Protein AF-A0A9E3QEP1-F1 (afdb_monomer)

pLDDT: mean 74.3, std 19.88, range [36.12, 97.31]

Structure (mmCIF, N/CA/C/O backbone):
data_AF-A0A9E3QEP1-F1
#
_entry.id   AF-A0A9E3QEP1-F1
#
loop_
_atom_site.group_PDB
_atom_site.id
_atom_site.type_symbol
_atom_site.label_atom_id
_atom_site.label_alt_id
_atom_site.label_comp_id
_atom_site.label_asym_id
_atom_site.label_entity_id
_atom_site.label_seq_id
_atom_site.pdbx_PDB_ins_code
_atom_site.Cartn_x
_atom_site.Cartn_y
_atom_site.Cartn_z
_atom_site.occupancy
_atom_site.B_iso_or_equiv
_atom_site.auth_seq_id
_atom_site.auth_comp_id
_atom_site.auth_asym_id
_atom_site.auth_atom_id
_atom_site.pdbx_PDB_model_num
ATOM 1 N N . MET A 1 1 ? -18.588 34.196 76.982 1.00 38.09 1 MET A N 1
ATOM 2 C CA . MET A 1 1 ? -18.271 32.820 77.407 1.00 38.09 1 MET A CA 1
ATOM 3 C C . MET A 1 1 ? -18.028 31.987 76.164 1.00 38.09 1 MET A C 1
ATOM 5 O O . MET A 1 1 ? -18.982 31.807 75.429 1.00 38.09 1 MET A O 1
ATOM 9 N N . HIS A 1 2 ? -16.778 31.530 75.999 1.00 40.81 2 HIS A N 1
ATOM 10 C CA . HIS A 1 2 ? -16.363 30.257 75.378 1.00 40.81 2 HIS A CA 1
ATOM 11 C C . HIS A 1 2 ? -16.696 29.981 73.884 1.00 40.81 2 HIS A C 1
ATOM 13 O O . HIS A 1 2 ? -17.542 30.654 73.313 1.00 40.81 2 HIS A O 1
ATOM 19 N N . PRO A 1 3 ? -15.901 29.120 73.209 1.00 59.66 3 PRO A N 1
ATOM 20 C CA . PRO A 1 3 ? -15.085 29.447 72.028 1.00 59.66 3 PRO A CA 1
ATOM 21 C C . PRO A 1 3 ? -15.548 28.656 70.778 1.00 59.66 3 PRO A C 1
ATOM 23 O O . PRO A 1 3 ? -16.617 28.070 70.801 1.00 59.66 3 PRO A O 1
ATOM 26 N N . GLU A 1 4 ? -14.923 28.741 69.601 1.00 44.25 4 GLU A N 1
ATOM 27 C CA . GLU A 1 4 ? -13.891 27.811 69.080 1.00 44.25 4 GLU A CA 1
ATOM 28 C C . GLU A 1 4 ? -13.610 28.239 67.619 1.00 44.25 4 GLU A C 1
ATOM 30 O O . GLU A 1 4 ? -14.532 28.554 66.874 1.00 44.25 4 GLU A O 1
ATOM 35 N N . ALA A 1 5 ? -12.372 28.546 67.226 1.00 47.09 5 ALA A N 1
ATOM 36 C CA . ALA A 1 5 ? -11.318 27.622 66.781 1.00 47.09 5 ALA A CA 1
ATOM 37 C C . ALA A 1 5 ? -11.589 26.950 65.407 1.00 47.09 5 ALA A C 1
ATOM 39 O O . ALA A 1 5 ? -12.373 26.021 65.289 1.00 47.09 5 ALA A O 1
ATOM 40 N N . HIS A 1 6 ? -10.909 27.493 64.381 1.00 48.34 6 HIS A N 1
ATOM 41 C CA . HIS A 1 6 ? -10.226 26.863 63.225 1.00 48.34 6 HIS A CA 1
ATOM 42 C C . HIS A 1 6 ? -10.463 25.361 62.912 1.00 48.34 6 HIS A C 1
ATOM 44 O O . HIS A 1 6 ? -10.473 24.560 63.838 1.00 48.34 6 HIS A O 1
ATOM 50 N N . PRO A 1 7 ? -10.451 24.926 61.619 1.00 59.19 7 PRO A N 1
ATOM 51 C CA . PRO A 1 7 ? -9.229 25.059 60.808 1.00 59.19 7 PRO A CA 1
ATOM 52 C C . PRO A 1 7 ? -9.346 25.215 59.277 1.00 59.19 7 PRO A C 1
ATOM 54 O O . PRO A 1 7 ? -10.341 24.913 58.625 1.00 59.19 7 PRO A O 1
ATOM 57 N N . ARG A 1 8 ? -8.212 25.664 58.716 1.00 54.31 8 ARG A N 1
ATOM 58 C CA . ARG A 1 8 ? -7.803 25.543 57.310 1.00 54.31 8 ARG A CA 1
ATOM 59 C C . ARG A 1 8 ? -7.608 24.067 56.946 1.00 54.31 8 ARG A C 1
ATOM 61 O O . ARG A 1 8 ? -6.885 23.366 57.649 1.00 54.31 8 ARG A O 1
ATOM 68 N N . GLY A 1 9 ? -8.169 23.646 55.814 1.00 42.59 9 GLY A N 1
ATOM 69 C CA . GLY A 1 9 ? -7.897 22.359 55.172 1.00 42.59 9 GLY A CA 1
ATOM 70 C C . GLY A 1 9 ? -7.156 22.536 53.843 1.00 42.59 9 GLY A C 1
ATOM 71 O O . GLY A 1 9 ? -7.696 23.089 52.891 1.00 42.59 9 GLY A O 1
ATOM 72 N N . THR A 1 10 ? -5.908 22.075 53.830 1.00 47.88 10 THR A N 1
ATOM 73 C CA . THR A 1 10 ? -5.038 21.675 52.705 1.00 47.88 10 THR A CA 1
ATOM 74 C C . THR A 1 10 ? -5.780 20.863 51.631 1.00 47.88 10 THR A C 1
ATOM 76 O O . THR A 1 10 ? -6.640 20.056 51.953 1.00 47.88 10 THR A O 1
ATOM 79 N N . SER A 1 11 ? -5.591 21.161 50.342 1.00 44.16 11 SER A N 1
ATOM 80 C CA . SER A 1 11 ? -4.547 20.636 49.436 1.00 44.16 11 SER A CA 1
ATOM 81 C C . SER A 1 11 ? -4.618 19.133 49.137 1.00 44.16 11 SER A C 1
ATOM 83 O O . SER A 1 11 ? -4.572 18.309 50.041 1.00 44.16 11 SER A O 1
ATOM 85 N N . ALA A 1 12 ? -4.574 18.860 47.827 1.00 45.16 12 ALA A N 1
ATOM 86 C CA . ALA A 1 12 ? -4.154 17.638 47.146 1.00 45.16 12 ALA A CA 1
ATOM 87 C C . ALA A 1 12 ? -5.003 16.378 47.355 1.00 45.16 12 ALA A C 1
ATOM 89 O O . ALA A 1 12 ? -5.005 15.754 48.409 1.00 45.16 12 ALA A O 1
ATOM 90 N N . GLY A 1 13 ? -5.623 15.916 46.269 1.00 38.16 13 GLY A N 1
ATOM 91 C CA . GLY A 1 13 ? -6.190 14.581 46.262 1.00 38.16 13 GLY A CA 1
ATOM 92 C C . GLY A 1 13 ? -6.802 14.159 44.942 1.00 38.16 13 GLY A C 1
ATOM 93 O O . GLY A 1 13 ? -7.997 14.299 44.736 1.00 38.16 13 GLY A O 1
ATOM 94 N N . ASN A 1 14 ? -5.969 13.480 44.164 1.00 42.19 14 ASN A N 1
ATOM 95 C CA . ASN A 1 14 ? -6.318 12.224 43.511 1.00 42.19 14 ASN A CA 1
ATOM 96 C C . ASN A 1 14 ? -6.828 12.282 42.063 1.00 42.19 14 ASN A C 1
ATOM 98 O O . ASN A 1 14 ? -8.016 12.340 41.756 1.00 42.19 14 ASN A O 1
ATOM 102 N N . GLN A 1 15 ? -5.842 12.148 41.173 1.00 44.72 15 GLN A N 1
ATOM 103 C CA . GLN A 1 15 ? -5.981 11.536 39.862 1.00 44.72 15 GLN A CA 1
ATOM 104 C C . GLN A 1 15 ? -6.661 10.173 40.015 1.00 44.72 15 GLN A C 1
ATOM 106 O O . GLN A 1 15 ? -6.122 9.257 40.630 1.00 44.72 15 GLN A O 1
ATOM 111 N N . GLY A 1 16 ? -7.846 10.036 39.442 1.00 36.12 16 GLY A N 1
ATOM 112 C CA . GLY A 1 16 ? -8.567 8.780 39.428 1.00 36.12 16 GLY A CA 1
ATOM 113 C C . GLY A 1 16 ? -9.579 8.800 38.307 1.00 36.12 16 GLY A C 1
ATOM 114 O O . GLY A 1 16 ? -10.677 9.310 38.481 1.00 36.12 16 GLY A O 1
ATOM 115 N N . SER A 1 17 ? -9.207 8.253 37.155 1.00 40.50 17 SER A N 1
ATOM 116 C CA . SER A 1 17 ? -10.094 7.362 36.407 1.00 40.50 17 SER A CA 1
ATOM 117 C C . SER A 1 17 ? -9.335 6.745 35.250 1.00 40.50 17 SER A C 1
ATOM 119 O O . SER A 1 17 ? -9.118 7.339 34.196 1.00 40.50 17 SER A O 1
ATOM 121 N N . ALA A 1 18 ? -8.940 5.505 35.507 1.00 40.66 18 ALA A N 1
ATOM 122 C CA . ALA A 1 18 ? -8.671 4.506 34.505 1.00 40.66 18 ALA A CA 1
ATOM 123 C C . ALA A 1 18 ? -9.804 4.477 33.469 1.00 40.66 18 ALA A C 1
ATOM 125 O O . ALA A 1 18 ? -10.967 4.272 33.808 1.00 40.66 18 ALA A O 1
ATOM 126 N N . LEU A 1 19 ? -9.447 4.598 32.196 1.00 40.59 19 LEU A N 1
ATOM 127 C CA . LEU A 1 19 ? -10.244 4.051 31.107 1.00 40.59 19 LEU A CA 1
ATOM 1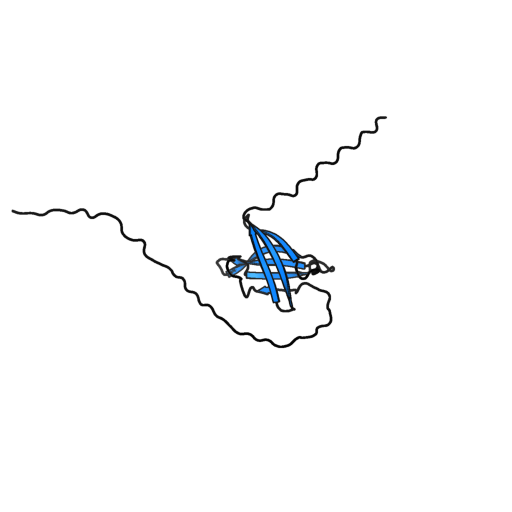28 C C . LEU A 1 19 ? -9.426 2.936 30.466 1.00 40.59 19 LEU A C 1
ATOM 130 O O . LEU A 1 19 ? -8.780 3.096 29.434 1.00 40.59 19 LEU A O 1
ATOM 134 N N . VAL A 1 20 ? -9.469 1.781 31.134 1.00 40.44 20 VAL A N 1
ATOM 135 C CA . VAL A 1 20 ? -9.204 0.480 30.524 1.00 40.44 20 VAL A CA 1
ATOM 136 C C . VAL A 1 20 ? -10.275 0.288 29.455 1.00 40.44 20 VAL A C 1
ATOM 138 O O . VAL A 1 20 ? -11.395 -0.133 29.737 1.00 40.44 20 VAL A O 1
ATOM 141 N N . ARG A 1 21 ? -9.960 0.649 28.211 1.00 36.50 21 ARG A N 1
ATOM 142 C CA . ARG A 1 21 ? -10.791 0.287 27.065 1.00 36.50 21 ARG A CA 1
ATOM 143 C C . ARG A 1 21 ? -10.449 -1.137 26.652 1.00 36.50 21 ARG A C 1
ATOM 145 O O . ARG A 1 21 ? -9.578 -1.380 25.825 1.00 36.50 21 ARG A O 1
ATOM 152 N N . ALA A 1 22 ? -11.158 -2.075 27.267 1.00 42.41 22 ALA A N 1
ATOM 153 C CA . ALA A 1 22 ? -11.345 -3.406 26.723 1.00 42.41 22 ALA A CA 1
ATOM 154 C C . ALA A 1 22 ? -12.140 -3.302 25.411 1.00 42.41 22 ALA A C 1
ATOM 156 O O . ALA A 1 22 ? -13.222 -2.718 25.387 1.00 42.41 22 ALA A O 1
ATOM 157 N N . ALA A 1 23 ? -11.626 -3.887 24.331 1.00 43.94 23 ALA A N 1
ATOM 158 C CA . ALA A 1 23 ? -12.408 -4.131 23.123 1.00 43.94 23 ALA A CA 1
ATOM 159 C C . ALA A 1 23 ? -11.957 -5.433 22.442 1.00 43.94 23 ALA A C 1
ATOM 161 O O . ALA A 1 23 ? -11.091 -5.454 21.578 1.00 43.94 23 ALA A O 1
ATOM 162 N N . VAL A 1 24 ? -12.556 -6.525 22.927 1.00 39.12 24 VAL A N 1
ATOM 163 C CA . VAL A 1 24 ? -13.102 -7.668 22.175 1.00 39.12 24 VAL A CA 1
ATOM 164 C C . VAL A 1 24 ? -12.284 -8.168 20.973 1.00 39.12 24 VAL A C 1
ATOM 166 O O . VAL A 1 24 ? -12.447 -7.725 19.839 1.00 39.12 24 VAL A O 1
ATOM 169 N N . VAL A 1 25 ? -11.510 -9.228 21.211 1.00 36.41 25 VAL A N 1
ATOM 170 C CA . VAL A 1 25 ? -10.993 -10.121 20.168 1.00 36.41 25 VAL A CA 1
ATOM 171 C C . VAL A 1 25 ? -12.140 -11.013 19.686 1.00 36.41 25 VAL A C 1
ATOM 173 O O . VAL A 1 25 ? -12.618 -11.866 20.432 1.00 36.41 25 VAL A O 1
ATOM 176 N N . ARG A 1 26 ? -12.589 -10.846 18.437 1.00 45.06 26 ARG A N 1
ATOM 177 C CA . ARG A 1 26 ? -13.406 -11.861 17.752 1.00 45.06 26 ARG A CA 1
ATOM 178 C C . ARG A 1 26 ? -12.527 -12.663 16.802 1.00 45.06 26 ARG A C 1
ATOM 180 O O . ARG A 1 26 ? -12.254 -12.257 15.678 1.00 45.06 26 ARG A O 1
ATOM 187 N N . LEU A 1 27 ? -12.093 -13.814 17.303 1.00 43.88 27 LEU A N 1
ATOM 188 C CA . LEU A 1 27 ? -11.569 -14.930 16.529 1.00 43.88 27 LEU A CA 1
ATOM 189 C C . LEU A 1 27 ? -12.718 -15.508 15.680 1.00 43.88 27 LEU A C 1
ATOM 191 O O . LEU A 1 27 ? -13.741 -15.899 16.240 1.00 43.88 27 LEU A O 1
ATOM 195 N N . ALA A 1 28 ? -12.570 -15.577 14.357 1.00 46.25 28 ALA A N 1
ATOM 196 C CA . ALA A 1 28 ? -13.510 -16.298 13.498 1.00 46.25 28 ALA A CA 1
ATOM 197 C C . ALA A 1 28 ? -12.769 -17.070 12.394 1.00 46.25 28 ALA A C 1
ATOM 199 O O . ALA A 1 28 ? -12.380 -16.516 11.373 1.00 46.25 28 ALA A O 1
ATOM 200 N N . ALA A 1 29 ? -12.571 -18.353 12.708 1.00 41.09 29 ALA A N 1
ATOM 201 C CA . ALA A 1 29 ? -12.662 -19.553 11.875 1.00 41.09 29 ALA A CA 1
ATOM 202 C C . ALA A 1 29 ? -11.987 -19.611 10.487 1.00 41.09 29 ALA A C 1
ATOM 204 O O . ALA A 1 29 ? -12.360 -18.937 9.531 1.00 41.09 29 ALA A O 1
ATOM 205 N N . LEU A 1 30 ? -11.082 -20.593 10.384 1.00 47.81 30 LEU A N 1
ATOM 206 C CA . LEU A 1 30 ? -10.686 -21.280 9.159 1.00 47.81 30 LEU A CA 1
ATOM 207 C C . LEU A 1 30 ? -11.903 -21.742 8.343 1.00 47.81 30 LEU A C 1
ATOM 209 O O . LEU A 1 30 ? -12.724 -22.512 8.836 1.00 47.81 30 LEU A O 1
ATOM 213 N N . LEU A 1 31 ? -11.913 -21.402 7.057 1.00 44.38 31 LEU A N 1
ATOM 214 C CA . LEU A 1 31 ? -12.558 -22.194 6.012 1.00 44.38 31 LEU A CA 1
ATOM 215 C C . LEU A 1 31 ? -11.563 -22.334 4.860 1.00 44.38 31 LEU A C 1
ATOM 217 O O . LEU A 1 31 ? -11.435 -21.472 3.994 1.00 44.38 31 LEU A O 1
ATOM 221 N N . ALA A 1 32 ? -10.801 -23.424 4.917 1.00 52.31 32 ALA A N 1
ATOM 222 C CA . ALA A 1 32 ? -10.035 -23.930 3.795 1.00 52.31 32 ALA A CA 1
ATOM 223 C C . ALA A 1 32 ? -11.000 -24.632 2.828 1.00 52.31 32 ALA A C 1
ATOM 225 O O . ALA A 1 32 ? -11.652 -25.601 3.212 1.00 52.31 32 ALA A O 1
ATOM 226 N N . LEU A 1 33 ? -11.070 -24.173 1.577 1.00 41.62 33 LEU A N 1
ATOM 227 C CA . LEU A 1 33 ? -11.639 -24.938 0.467 1.00 41.62 33 LEU A CA 1
ATOM 228 C C . LEU A 1 33 ? -10.794 -24.742 -0.801 1.00 41.62 33 LEU A C 1
ATOM 230 O O . LEU A 1 33 ? -10.859 -23.702 -1.443 1.00 41.62 33 LEU A O 1
ATOM 234 N N . ALA A 1 34 ? -10.022 -25.798 -1.076 1.00 44.34 34 ALA A N 1
ATOM 235 C CA . ALA A 1 34 ? -9.539 -26.362 -2.344 1.00 44.34 34 ALA A CA 1
ATOM 236 C C . ALA A 1 34 ? -8.818 -25.482 -3.403 1.00 44.34 34 ALA A C 1
ATOM 238 O O . ALA A 1 34 ? -9.217 -24.354 -3.687 1.00 44.34 34 ALA A O 1
ATOM 239 N N . PRO A 1 35 ? -7.772 -26.028 -4.065 1.00 46.34 35 PRO A N 1
ATOM 240 C CA . PRO A 1 35 ? -6.964 -25.298 -5.031 1.00 46.34 35 PRO A CA 1
ATOM 241 C C . PRO A 1 35 ? -7.648 -25.293 -6.402 1.00 46.34 35 PRO A C 1
ATOM 243 O O . PRO A 1 35 ? -7.775 -26.328 -7.054 1.00 46.34 35 PRO A O 1
ATOM 246 N N . VAL A 1 36 ? -8.050 -24.118 -6.881 1.00 42.91 36 VAL A N 1
ATOM 247 C CA . VAL A 1 36 ? -8.339 -23.942 -8.308 1.00 42.91 36 VAL A CA 1
ATOM 248 C C . VAL A 1 36 ? -7.002 -23.806 -9.027 1.00 42.91 36 VAL A C 1
ATOM 250 O O . VAL A 1 36 ? -6.315 -22.792 -8.908 1.00 42.91 36 VAL A O 1
ATOM 253 N N . ALA A 1 37 ? -6.635 -24.851 -9.766 1.00 50.59 37 ALA A N 1
ATOM 254 C CA . ALA A 1 37 ? -5.585 -24.808 -10.771 1.00 50.59 37 ALA A CA 1
ATOM 255 C C . ALA A 1 37 ? -6.030 -23.869 -11.905 1.00 50.59 37 ALA A C 1
ATOM 257 O O . ALA A 1 37 ? -6.674 -24.286 -12.864 1.00 50.59 37 ALA A O 1
ATOM 258 N N . ALA A 1 38 ? -5.737 -22.578 -11.762 1.00 45.94 38 ALA A N 1
ATOM 259 C CA . ALA A 1 38 ? -5.882 -21.612 -12.839 1.00 45.94 38 ALA A CA 1
ATOM 260 C C . ALA A 1 38 ? -4.583 -21.625 -13.649 1.00 45.94 38 ALA A C 1
ATOM 262 O O . ALA A 1 38 ? -3.501 -21.457 -13.081 1.00 45.94 38 ALA A O 1
ATOM 263 N N . GLY A 1 39 ? -4.689 -21.862 -14.960 1.00 42.00 39 GLY A N 1
ATOM 264 C CA . GLY A 1 39 ? -3.564 -21.777 -15.888 1.00 42.00 39 GLY A CA 1
ATOM 265 C C . GLY A 1 39 ? -2.770 -20.496 -15.652 1.00 42.00 39 GLY A C 1
ATOM 266 O O . GLY A 1 39 ? -3.359 -19.477 -15.294 1.00 42.00 39 GLY A O 1
ATOM 267 N N . ALA A 1 40 ? -1.445 -20.587 -15.785 1.00 46.03 40 ALA A N 1
ATOM 268 C CA . ALA A 1 40 ? -0.491 -19.534 -15.456 1.00 46.03 40 ALA A CA 1
ATOM 269 C C . ALA A 1 40 ? -0.777 -18.246 -16.246 1.00 46.03 40 ALA A C 1
ATOM 271 O O . ALA A 1 40 ? -0.194 -17.980 -17.294 1.00 46.03 40 ALA A O 1
ATOM 272 N N . ALA A 1 41 ? -1.723 -17.458 -15.744 1.00 57.94 41 ALA A N 1
ATOM 273 C CA . ALA A 1 41 ? -1.963 -16.104 -16.171 1.00 57.94 41 ALA A CA 1
ATOM 274 C C . ALA A 1 41 ? -0.727 -15.295 -15.788 1.00 57.94 41 ALA A C 1
ATOM 276 O O . ALA A 1 41 ? -0.176 -15.468 -14.697 1.00 57.94 41 ALA A O 1
ATOM 277 N N . GLU A 1 42 ? -0.289 -14.424 -16.694 1.00 62.56 42 GLU A N 1
ATOM 278 C CA . GLU A 1 42 ? 0.787 -13.487 -16.399 1.00 62.56 42 GLU A CA 1
ATOM 279 C C . GLU A 1 42 ? 0.512 -12.785 -15.062 1.00 62.56 42 GLU A C 1
ATOM 281 O O . GLU A 1 42 ? -0.638 -12.405 -14.798 1.00 62.56 42 GLU A O 1
ATOM 286 N N . PRO A 1 43 ? 1.536 -12.601 -14.215 1.00 69.06 43 PRO A N 1
ATOM 287 C CA . PRO A 1 43 ? 1.354 -11.958 -12.928 1.00 69.06 43 PRO A CA 1
ATOM 288 C C . PRO A 1 43 ? 0.872 -10.519 -13.153 1.00 69.06 43 PRO A C 1
ATOM 290 O O . PRO A 1 43 ? 1.587 -9.659 -13.665 1.00 69.06 43 PRO A O 1
ATOM 293 N N . ARG A 1 44 ? -0.389 -10.268 -12.797 1.00 82.81 44 ARG A N 1
ATOM 294 C CA . ARG A 1 44 ? -1.065 -8.973 -12.922 1.00 82.81 44 ARG A CA 1
ATOM 295 C C . ARG A 1 44 ? -1.540 -8.517 -11.555 1.00 82.81 44 ARG A C 1
ATOM 297 O O . ARG A 1 44 ? -1.863 -9.331 -10.691 1.00 82.81 44 ARG A O 1
ATOM 304 N N . TRP A 1 45 ? -1.599 -7.204 -11.365 1.00 88.69 45 TRP A N 1
ATOM 305 C CA . TRP A 1 45 ? -2.187 -6.640 -10.157 1.00 88.69 45 TRP A CA 1
ATOM 306 C C . TRP A 1 45 ? -3.663 -7.041 -10.045 1.00 88.69 45 TRP A C 1
ATOM 308 O O . TRP A 1 45 ? -4.386 -6.972 -11.043 1.00 88.69 45 TRP A O 1
ATOM 318 N N . PRO A 1 46 ? -4.142 -7.439 -8.856 1.00 89.88 46 PRO A N 1
ATOM 319 C CA . PRO A 1 46 ? -5.549 -7.724 -8.669 1.00 89.88 46 PRO A CA 1
ATOM 320 C C . PRO A 1 46 ? -6.301 -6.377 -8.617 1.00 89.88 46 PRO A C 1
ATOM 322 O O . PRO A 1 46 ? -6.107 -5.549 -7.725 1.00 89.88 46 PRO A O 1
ATOM 325 N N . MET A 1 47 ? -7.090 -6.120 -9.661 1.00 91.62 47 MET A N 1
ATOM 326 C CA . MET A 1 47 ? -7.735 -4.826 -9.916 1.00 91.62 47 MET A CA 1
ATOM 327 C C . MET A 1 47 ? -8.981 -4.617 -9.054 1.00 91.62 47 MET A C 1
ATOM 329 O O . MET A 1 47 ? -9.612 -5.573 -8.609 1.00 91.62 47 MET A O 1
ATOM 333 N N . GLY A 1 48 ? -9.372 -3.356 -8.882 1.00 93.81 48 GLY A N 1
ATOM 334 C CA . GLY A 1 48 ? -10.606 -2.966 -8.207 1.00 93.81 48 GLY A CA 1
ATOM 335 C C . GLY A 1 48 ? -10.382 -2.431 -6.799 1.00 93.81 48 GLY A C 1
ATOM 336 O O . GLY A 1 48 ? -9.309 -1.927 -6.465 1.00 93.81 48 GLY A O 1
ATOM 337 N N . GLN A 1 49 ? -11.436 -2.489 -5.987 1.00 95.19 49 GLN A N 1
ATOM 338 C CA . GLN A 1 49 ? -11.456 -1.923 -4.642 1.00 95.19 49 GLN A CA 1
ATOM 339 C C . GLN A 1 49 ? -11.243 -3.004 -3.583 1.00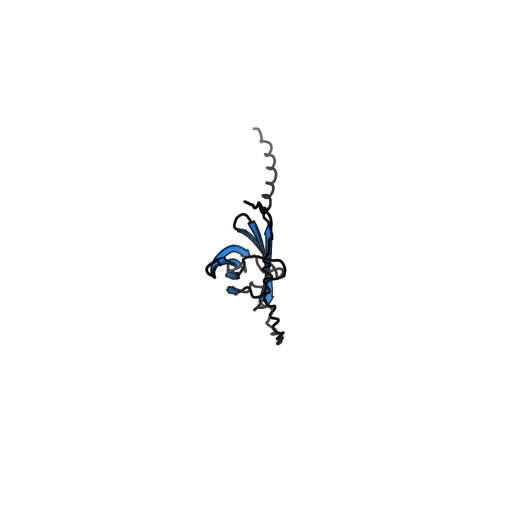 95.19 49 GLN A C 1
ATOM 341 O O . GLN A 1 49 ? -11.888 -4.049 -3.597 1.00 95.19 49 GLN A O 1
ATOM 346 N N . TRP A 1 50 ? -10.373 -2.703 -2.628 1.00 94.50 50 TRP A N 1
ATOM 347 C CA . TRP A 1 50 ? -9.904 -3.602 -1.584 1.00 94.50 50 TRP A CA 1
ATOM 348 C C . TRP A 1 50 ? -10.140 -2.964 -0.224 1.00 94.50 50 TRP A C 1
ATOM 350 O O . TRP A 1 50 ? -9.611 -1.895 0.074 1.00 94.50 50 TRP A O 1
ATOM 360 N N . ARG A 1 51 ? -10.933 -3.622 0.618 1.00 93.38 51 ARG A N 1
ATOM 361 C CA . ARG A 1 51 ? -11.182 -3.180 1.992 1.00 93.38 51 ARG A CA 1
ATOM 362 C C . ARG A 1 51 ? -10.131 -3.763 2.931 1.00 93.38 51 ARG A C 1
ATOM 364 O O . ARG A 1 51 ? -9.800 -4.943 2.822 1.00 93.38 51 ARG A O 1
ATOM 371 N N . VAL A 1 52 ? -9.666 -2.971 3.893 1.00 89.44 52 VAL A N 1
ATOM 372 C CA . VAL A 1 52 ? -8.848 -3.491 4.992 1.00 89.44 52 VAL A CA 1
ATOM 373 C C . VAL A 1 52 ? -9.730 -4.322 5.929 1.00 89.44 52 VAL A C 1
ATOM 375 O O . VAL A 1 52 ? -10.705 -3.831 6.493 1.00 89.44 52 VAL A O 1
ATOM 378 N N . VAL A 1 53 ? -9.406 -5.609 6.064 1.00 87.25 53 VAL A N 1
ATOM 379 C CA . VAL A 1 53 ? -10.144 -6.569 6.913 1.00 87.25 53 VAL A CA 1
ATOM 380 C C . VAL A 1 53 ? -9.350 -7.019 8.137 1.00 87.25 53 VAL A C 1
ATOM 382 O O . VAL A 1 53 ? -9.907 -7.584 9.074 1.00 87.25 53 VAL A O 1
ATOM 385 N N . THR A 1 54 ? -8.036 -6.807 8.138 1.00 81.00 54 THR A N 1
ATOM 386 C CA . THR A 1 54 ? -7.148 -7.189 9.238 1.00 81.00 54 THR A CA 1
ATOM 387 C C . THR A 1 54 ? -5.973 -6.227 9.275 1.00 81.00 54 THR A C 1
ATOM 389 O O . THR A 1 54 ? -5.352 -5.978 8.242 1.00 81.00 54 THR A O 1
ATOM 392 N N . CYS A 1 55 ? -5.651 -5.733 10.467 1.00 81.69 55 CYS A N 1
ATOM 393 C CA . CYS A 1 55 ? -4.462 -4.928 10.723 1.00 81.69 55 CYS A CA 1
ATOM 394 C C . CYS A 1 55 ? -3.494 -5.728 11.598 1.00 81.69 55 CYS A C 1
ATOM 396 O O . CYS A 1 55 ? -3.915 -6.442 12.509 1.00 81.69 55 CYS A O 1
ATOM 398 N N . GLY A 1 56 ? -2.198 -5.633 11.302 1.00 74.75 56 GLY A N 1
ATOM 399 C CA . GLY A 1 56 ? -1.158 -6.203 12.157 1.00 74.75 56 GLY A CA 1
ATOM 400 C C . GLY A 1 56 ? -1.038 -5.447 13.482 1.00 74.75 56 GLY A C 1
ATOM 401 O O . GLY A 1 56 ? -1.467 -4.300 13.598 1.00 74.75 56 GLY A O 1
ATOM 402 N N . LEU A 1 57 ? -0.427 -6.087 14.480 1.00 61.12 57 LEU A N 1
ATOM 403 C CA . LEU A 1 57 ? -0.154 -5.461 15.774 1.00 61.12 57 LEU A CA 1
ATOM 404 C C . LEU A 1 57 ? 0.806 -4.270 15.603 1.00 61.12 57 LEU A C 1
ATOM 406 O O . LEU A 1 57 ? 1.837 -4.400 14.944 1.00 61.12 57 LEU A O 1
ATOM 410 N N . GLY A 1 58 ? 0.483 -3.134 16.226 1.00 58.62 58 GLY A N 1
ATOM 411 C CA . GLY A 1 58 ? 1.384 -1.978 16.322 1.00 58.62 58 GLY A CA 1
ATOM 412 C C . GLY A 1 58 ? 1.360 -0.996 15.144 1.00 58.62 58 GLY A C 1
ATOM 413 O O . GLY A 1 58 ? 2.337 -0.274 14.958 1.00 58.62 58 GLY A O 1
ATOM 414 N N . LEU A 1 59 ? 0.287 -0.958 14.347 1.00 58.34 59 LEU A N 1
ATOM 415 C CA . LEU A 1 59 ? 0.130 0.004 13.249 1.00 58.34 59 LEU A CA 1
ATOM 416 C C . LEU A 1 59 ? -1.203 0.760 13.341 1.00 58.34 59 LEU A C 1
ATOM 418 O O . LEU A 1 59 ? -2.238 0.230 12.949 1.00 58.34 59 LEU A O 1
ATOM 422 N N . ASP A 1 60 ? -1.138 2.031 13.748 1.00 68.94 60 ASP A N 1
ATOM 423 C CA . ASP A 1 60 ? -2.222 3.027 13.629 1.00 68.94 60 ASP A CA 1
ATOM 424 C C . ASP A 1 60 ? -2.205 3.713 12.248 1.00 68.94 60 ASP A C 1
ATOM 426 O O . ASP A 1 60 ? -2.410 4.921 12.109 1.00 68.94 60 ASP A O 1
ATOM 430 N N . ALA A 1 61 ? -1.902 2.961 11.187 1.00 78.81 61 ALA A N 1
ATOM 431 C CA . ALA A 1 61 ? -1.984 3.519 9.844 1.00 78.81 61 ALA A CA 1
ATOM 432 C C . ALA A 1 61 ? -3.462 3.823 9.528 1.00 78.81 61 ALA A C 1
ATOM 434 O O . ALA A 1 61 ? -4.290 2.920 9.650 1.00 78.81 61 ALA A O 1
ATOM 435 N N . PRO A 1 62 ? -3.816 5.030 9.049 1.00 87.88 62 PRO A N 1
ATOM 436 C CA . PRO A 1 62 ? -5.210 5.427 8.829 1.00 87.88 62 PRO A CA 1
ATOM 437 C C . PRO A 1 62 ? -5.841 4.760 7.590 1.00 87.88 62 PRO A C 1
ATOM 439 O O . PRO A 1 62 ? -6.838 5.240 7.063 1.00 87.88 62 PRO A O 1
ATOM 442 N N . LEU A 1 63 ? -5.239 3.688 7.071 1.00 90.44 63 LEU A N 1
ATOM 443 C CA . LEU A 1 63 ? -5.649 3.034 5.836 1.00 90.44 63 LEU A CA 1
ATOM 444 C C . LEU A 1 63 ? -6.961 2.261 6.039 1.00 90.44 63 LEU A C 1
ATOM 446 O O . LEU A 1 63 ? -6.999 1.284 6.779 1.00 90.44 63 LEU A O 1
ATOM 450 N N . ASP A 1 64 ? -8.006 2.659 5.317 1.00 91.75 64 ASP A N 1
ATOM 451 C CA . ASP A 1 64 ? -9.323 2.001 5.304 1.00 91.75 64 ASP A CA 1
ATOM 452 C C . ASP A 1 64 ? -9.530 1.161 4.033 1.00 91.75 64 ASP A C 1
ATOM 454 O O . ASP A 1 64 ? -10.018 0.024 4.063 1.00 91.75 64 ASP A O 1
ATOM 458 N N . ARG A 1 65 ? -9.135 1.720 2.885 1.00 93.88 65 ARG A N 1
ATOM 459 C CA . ARG A 1 65 ? -9.383 1.135 1.565 1.00 93.88 65 ARG A CA 1
ATOM 460 C C . ARG A 1 65 ? -8.206 1.366 0.627 1.00 93.88 65 ARG A C 1
ATOM 462 O O . ARG A 1 65 ? -7.538 2.396 0.683 1.00 93.88 65 ARG A O 1
ATOM 469 N N . LEU A 1 66 ? -7.995 0.410 -0.267 1.00 95.81 66 LEU A N 1
ATOM 470 C CA . LEU A 1 66 ? -7.128 0.536 -1.428 1.00 95.81 66 LEU A CA 1
ATOM 471 C C . LEU A 1 66 ? -7.966 0.402 -2.696 1.00 95.81 66 LEU A C 1
ATOM 473 O O . LEU A 1 66 ? -8.912 -0.377 -2.756 1.00 95.81 66 LEU A O 1
ATOM 477 N N . GLU A 1 67 ? -7.597 1.129 -3.733 1.00 96.38 67 GLU A N 1
ATOM 478 C CA . GLU A 1 67 ? -8.110 0.928 -5.079 1.00 96.38 67 GLU A CA 1
ATOM 479 C C . GLU A 1 67 ? -6.931 0.732 -6.024 1.00 96.38 67 GLU A C 1
ATOM 481 O O . GLU A 1 67 ? -5.991 1.524 -6.021 1.00 96.38 67 GLU A O 1
ATOM 486 N N . VAL A 1 68 ? -6.977 -0.333 -6.818 1.00 94.62 68 VAL A N 1
ATOM 487 C CA . VAL A 1 68 ? -5.954 -0.663 -7.806 1.00 94.62 68 VAL A CA 1
ATOM 488 C C . VAL A 1 68 ? -6.573 -0.545 -9.191 1.00 94.62 68 VAL A C 1
ATOM 490 O O . VAL A 1 68 ? -7.505 -1.273 -9.536 1.00 94.62 68 VAL A O 1
ATOM 493 N N . ARG A 1 69 ? -6.067 0.400 -9.981 1.00 94.25 69 ARG A N 1
ATOM 494 C CA . ARG A 1 69 ? -6.522 0.681 -11.348 1.00 94.25 69 ARG A CA 1
ATOM 495 C C . ARG A 1 69 ? -5.413 0.388 -12.342 1.00 94.25 69 ARG A C 1
ATOM 497 O O . ARG A 1 69 ? -4.242 0.539 -12.012 1.00 94.25 69 ARG A O 1
ATOM 504 N N . ALA A 1 70 ? -5.767 0.058 -13.578 1.00 91.12 70 ALA A N 1
ATOM 505 C CA . ALA A 1 70 ? -4.787 0.033 -14.655 1.00 91.12 70 ALA A CA 1
ATOM 506 C C . ALA A 1 70 ? -4.255 1.455 -14.899 1.00 91.12 70 ALA A C 1
ATOM 508 O O . ALA A 1 70 ? -5.041 2.392 -15.040 1.00 91.12 70 ALA A O 1
ATOM 509 N N . ALA A 1 71 ? -2.931 1.614 -14.942 1.00 85.50 71 ALA A N 1
ATOM 510 C CA . ALA A 1 71 ? -2.315 2.866 -15.373 1.00 85.50 71 ALA A CA 1
ATOM 511 C C . ALA A 1 71 ? -2.217 2.895 -16.904 1.00 85.50 71 ALA A C 1
ATOM 513 O O . ALA A 1 71 ? -2.629 3.858 -17.545 1.00 85.50 71 ALA A O 1
ATOM 514 N N . ASN A 1 72 ? -1.691 1.803 -17.477 1.00 80.06 72 ASN A N 1
ATOM 515 C CA . ASN A 1 72 ? -1.283 1.681 -18.876 1.00 80.06 72 ASN A CA 1
ATOM 516 C C . ASN A 1 72 ? -1.592 0.259 -19.402 1.00 80.06 72 ASN A C 1
ATOM 518 O O . ASN A 1 72 ? -1.909 -0.644 -18.629 1.00 80.06 72 ASN A O 1
ATOM 522 N N . ARG A 1 73 ? -1.404 0.007 -20.710 1.00 68.00 73 ARG A N 1
ATOM 523 C CA . ARG A 1 73 ? -1.524 -1.348 -21.302 1.00 68.00 73 ARG A CA 1
ATOM 524 C C . ARG A 1 73 ? -0.382 -2.313 -20.929 1.00 68.00 73 ARG A C 1
ATOM 526 O O . ARG A 1 73 ? -0.515 -3.504 -21.173 1.00 68.00 73 ARG A O 1
ATOM 533 N N . MET A 1 74 ? 0.717 -1.827 -20.342 1.00 69.81 74 MET A N 1
ATOM 534 C CA . MET A 1 74 ? 1.945 -2.605 -20.075 1.00 69.81 74 MET A CA 1
ATOM 535 C C . MET A 1 74 ? 2.039 -3.200 -18.655 1.00 69.81 74 MET A C 1
ATOM 537 O O . MET A 1 74 ? 3.131 -3.423 -18.147 1.00 69.81 74 MET A O 1
ATOM 541 N N . GLY A 1 75 ? 0.909 -3.460 -17.991 1.00 75.12 75 GLY A N 1
ATOM 542 C CA . GLY A 1 75 ? 0.903 -4.112 -16.670 1.00 75.12 75 GLY A CA 1
ATOM 543 C C . GLY A 1 75 ? 1.189 -3.187 -15.480 1.00 75.12 75 GLY A C 1
ATOM 544 O O . GLY A 1 75 ? 1.168 -3.646 -14.338 1.00 75.12 75 GLY A O 1
ATOM 545 N N . ASP A 1 76 ? 1.385 -1.891 -15.731 1.00 87.06 76 ASP A N 1
ATOM 546 C CA . ASP A 1 76 ? 1.444 -0.864 -14.693 1.00 87.06 76 ASP A CA 1
ATOM 547 C C . ASP A 1 76 ? 0.063 -0.627 -14.073 1.00 87.06 76 ASP A C 1
ATOM 549 O O . ASP A 1 76 ? -0.965 -0.599 -14.765 1.00 87.06 76 ASP A O 1
ATOM 553 N N . ALA A 1 77 ? 0.048 -0.359 -12.772 1.00 92.00 77 ALA A N 1
ATOM 554 C CA . ALA A 1 77 ? -1.161 -0.009 -12.043 1.00 92.00 77 ALA A CA 1
ATOM 555 C C . ALA A 1 77 ? -0.988 1.296 -11.261 1.00 92.00 77 ALA A C 1
ATOM 557 O O . ALA A 1 77 ? 0.119 1.739 -10.968 1.00 92.00 77 ALA A O 1
ATOM 558 N N . ILE A 1 78 ? -2.100 1.930 -10.918 1.00 94.62 78 ILE A N 1
ATOM 559 C CA . ILE A 1 78 ? -2.154 3.018 -9.947 1.00 94.62 78 ILE A CA 1
ATOM 560 C C . ILE A 1 78 ? -2.809 2.452 -8.701 1.00 94.62 78 ILE A C 1
ATOM 562 O O . ILE A 1 78 ? -3.898 1.884 -8.785 1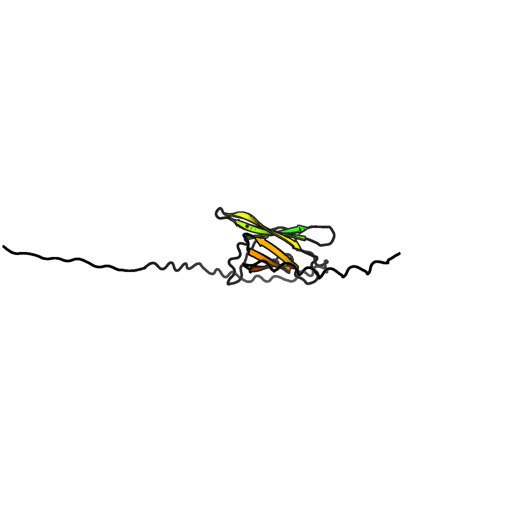.00 94.62 78 ILE A O 1
ATOM 566 N N . VAL A 1 79 ? -2.158 2.626 -7.555 1.00 96.06 79 VAL A N 1
ATOM 567 C CA . VAL A 1 79 ? -2.798 2.423 -6.258 1.00 96.06 79 VAL A CA 1
ATOM 568 C C . VAL A 1 79 ? -3.262 3.759 -5.707 1.00 96.06 79 VAL A C 1
ATOM 570 O O . VAL A 1 79 ? -2.520 4.741 -5.723 1.00 96.06 79 VAL A O 1
ATOM 573 N N . ILE A 1 80 ? -4.485 3.774 -5.194 1.00 97.31 80 ILE A N 1
ATOM 574 C CA . ILE A 1 80 ? -5.059 4.870 -4.425 1.00 97.31 80 ILE A CA 1
ATOM 575 C C . ILE A 1 80 ? -5.341 4.319 -3.030 1.00 97.31 80 ILE A C 1
ATOM 577 O O . ILE A 1 80 ? -6.083 3.353 -2.875 1.00 97.31 80 ILE A O 1
ATOM 581 N N . ALA A 1 81 ? -4.711 4.907 -2.023 1.00 96.50 81 ALA A N 1
ATOM 582 C CA . ALA A 1 81 ? -4.923 4.596 -0.622 1.00 96.50 81 ALA A CA 1
ATOM 583 C C . ALA A 1 81 ? -5.859 5.634 -0.011 1.00 96.50 81 ALA A C 1
ATOM 585 O O . ALA A 1 81 ? -5.619 6.835 -0.142 1.00 96.50 81 ALA A O 1
ATOM 586 N N . SER A 1 82 ? -6.896 5.173 0.679 1.00 96.06 82 SER A N 1
ATOM 587 C CA . SER A 1 82 ? -7.904 6.024 1.306 1.00 96.06 82 SER A CA 1
ATOM 588 C C . SER A 1 82 ? -7.951 5.803 2.811 1.00 96.06 82 SER A C 1
ATOM 590 O O . SER A 1 82 ? -7.807 4.674 3.287 1.00 96.06 82 SER A O 1
ATOM 592 N N . LYS A 1 83 ? -8.189 6.892 3.543 1.00 94.06 83 LYS A N 1
ATOM 593 C CA . LYS A 1 83 ? -8.501 6.907 4.972 1.00 94.06 83 LYS A CA 1
ATOM 594 C C . LYS A 1 83 ? -9.958 7.288 5.197 1.00 94.06 83 LYS A C 1
ATOM 596 O O . LYS A 1 83 ? -10.517 8.038 4.399 1.00 94.06 83 LYS A O 1
ATOM 601 N N . ALA A 1 84 ? -10.556 6.794 6.273 1.00 91.19 84 ALA A N 1
ATOM 602 C CA . ALA A 1 84 ? -11.810 7.346 6.768 1.00 91.19 84 ALA A CA 1
ATOM 603 C C . ALA A 1 84 ? -11.514 8.636 7.551 1.00 91.19 84 ALA A C 1
ATOM 605 O O . ALA A 1 84 ? -10.538 8.692 8.302 1.00 91.19 84 ALA A O 1
ATOM 606 N N . ASP A 1 85 ? -12.315 9.678 7.350 1.00 89.88 85 ASP A N 1
ATOM 607 C CA . ASP A 1 85 ? -12.290 10.863 8.206 1.00 89.88 85 ASP A CA 1
ATOM 608 C C . ASP A 1 85 ? -13.148 10.673 9.470 1.00 89.88 85 ASP A C 1
AT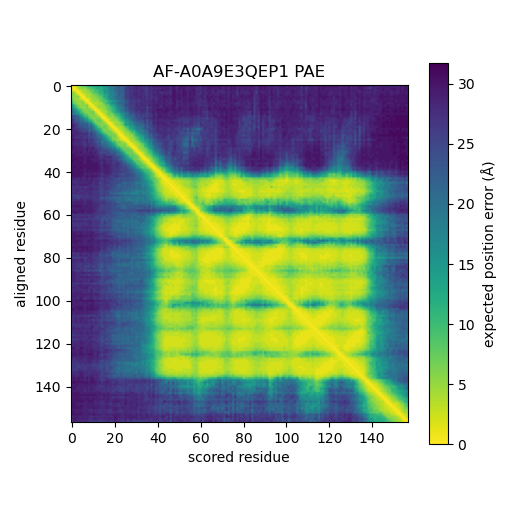OM 610 O O . ASP A 1 85 ? -13.727 9.610 9.700 1.00 89.88 85 ASP A O 1
ATOM 614 N N . GLU A 1 86 ? -13.224 11.707 10.309 1.00 89.88 86 GLU A N 1
ATOM 615 C CA . GLU A 1 86 ? -13.987 11.691 11.568 1.00 89.88 86 GLU A CA 1
ATOM 616 C C . GLU A 1 86 ? -15.492 11.446 11.363 1.00 89.88 86 GLU A C 1
ATOM 618 O O . GLU A 1 86 ? -16.181 11.006 12.281 1.00 89.88 86 GLU A O 1
ATOM 623 N N . GLN A 1 87 ? -16.005 11.699 10.156 1.00 91.06 87 GLN A N 1
ATOM 624 C CA . GLN A 1 87 ? -17.398 11.478 9.769 1.00 91.06 87 GLN A CA 1
ATOM 625 C C . GLN A 1 87 ? -17.597 10.113 9.088 1.00 91.06 87 GLN A C 1
ATOM 627 O O . GLN A 1 87 ? -18.698 9.802 8.634 1.00 91.06 87 GLN A O 1
ATOM 632 N N . GLY A 1 88 ? -16.542 9.296 8.991 1.00 87.75 88 GLY A N 1
ATOM 633 C CA . GLY A 1 88 ? -16.547 8.017 8.285 1.00 87.75 88 GLY A CA 1
ATOM 634 C C . GLY A 1 88 ? -16.517 8.147 6.759 1.00 87.75 88 GLY A C 1
ATOM 635 O O . GLY A 1 88 ? -16.698 7.147 6.064 1.00 87.75 88 GLY A O 1
ATOM 636 N N . GLN A 1 89 ? -16.293 9.348 6.216 1.00 91.75 89 GLN A N 1
ATOM 637 C CA . GLN A 1 89 ? -16.197 9.566 4.775 1.00 91.75 89 GLN A CA 1
ATOM 638 C C . GLN A 1 89 ? -14.807 9.195 4.266 1.00 91.75 89 GLN A C 1
ATOM 640 O O . GLN A 1 89 ? -13.786 9.456 4.905 1.00 91.75 89 GLN A O 1
ATOM 645 N N . GLN A 1 90 ? -14.758 8.593 3.080 1.00 92.81 90 GLN A N 1
ATOM 646 C CA . GLN A 1 90 ? -13.495 8.178 2.480 1.00 92.81 90 GLN A CA 1
ATOM 647 C C . GLN A 1 90 ? -12.776 9.371 1.857 1.00 92.81 90 GLN A C 1
ATOM 649 O O . GLN A 1 90 ? -13.294 10.032 0.957 1.00 92.81 90 GLN A O 1
ATOM 654 N N . ARG A 1 91 ? -11.541 9.608 2.296 1.00 95.38 91 ARG A N 1
ATOM 655 C CA . ARG A 1 91 ? -10.641 10.610 1.726 1.00 95.38 91 ARG A CA 1
ATOM 656 C C . ARG A 1 91 ? -9.377 9.957 1.210 1.00 95.38 91 ARG A C 1
ATOM 658 O O . ARG A 1 91 ? -8.829 9.057 1.843 1.00 95.38 91 ARG A O 1
ATOM 665 N N . VAL A 1 92 ? -8.884 10.451 0.079 1.00 95.81 92 VAL A N 1
ATOM 666 C CA . VAL A 1 92 ? -7.598 10.006 -0.462 1.00 95.81 92 VAL A CA 1
ATOM 667 C C . VAL A 1 92 ? -6.499 10.374 0.529 1.00 95.81 92 VAL A C 1
ATOM 669 O O . VAL A 1 92 ? -6.327 11.535 0.892 1.00 95.81 92 VAL A O 1
ATOM 672 N N . TRP A 1 93 ? -5.768 9.359 0.971 1.00 94.62 93 TRP A N 1
ATOM 673 C CA . TRP A 1 93 ? -4.603 9.492 1.832 1.00 94.62 93 TRP A CA 1
ATOM 674 C C . TRP A 1 93 ? -3.303 9.538 1.024 1.00 94.62 93 TRP A C 1
ATOM 676 O O . TRP A 1 93 ? -2.361 10.230 1.401 1.00 94.62 93 TRP A O 1
ATOM 686 N N . GLY A 1 94 ? -3.257 8.838 -0.110 1.00 95.69 94 GLY A N 1
ATOM 687 C CA . GLY A 1 94 ? -2.139 8.905 -1.040 1.00 95.69 94 GLY A CA 1
ATOM 688 C C . GLY A 1 94 ? -2.373 8.088 -2.298 1.00 95.69 94 GLY A C 1
ATOM 689 O O . GLY A 1 94 ? -3.329 7.321 -2.397 1.00 95.69 94 GLY A O 1
ATOM 690 N N . SER A 1 95 ? -1.498 8.260 -3.282 1.00 96.25 95 SER A N 1
ATOM 691 C CA . SER A 1 95 ? -1.522 7.454 -4.499 1.00 96.25 95 SER A CA 1
ATOM 692 C C . SER A 1 95 ? -0.122 7.288 -5.070 1.00 96.25 95 SER A C 1
ATOM 694 O O . SER A 1 95 ? 0.773 8.087 -4.793 1.00 96.25 95 SER A O 1
ATOM 696 N N . GLY A 1 96 ? 0.074 6.238 -5.859 1.00 95.00 96 GLY A N 1
ATOM 697 C CA . GLY A 1 96 ? 1.357 5.960 -6.486 1.00 95.00 96 GLY A CA 1
ATOM 698 C C . GLY A 1 96 ? 1.236 4.985 -7.646 1.00 95.00 96 GLY A C 1
ATOM 699 O O . GLY A 1 96 ? 0.271 4.226 -7.747 1.00 95.00 96 GLY A O 1
ATOM 700 N N . LYS A 1 97 ? 2.230 5.013 -8.534 1.00 93.75 97 LYS A N 1
ATOM 701 C CA . LYS A 1 97 ? 2.338 4.046 -9.627 1.00 93.75 97 LYS A CA 1
ATOM 702 C C . LYS A 1 97 ? 2.996 2.772 -9.113 1.00 93.75 97 LYS A C 1
ATOM 704 O O . LYS A 1 97 ? 4.092 2.819 -8.563 1.00 93.75 97 LYS A O 1
ATOM 709 N N . LEU A 1 98 ? 2.327 1.651 -9.320 1.00 91.00 98 LEU A N 1
ATOM 710 C CA . LEU A 1 98 ? 2.872 0.315 -9.167 1.00 91.00 98 LEU A CA 1
ATOM 711 C C . LEU A 1 98 ? 3.474 -0.103 -10.508 1.00 91.00 98 LEU A C 1
ATOM 713 O O . LEU A 1 98 ? 2.791 -0.066 -11.533 1.00 91.00 98 LEU A O 1
ATOM 717 N N . GLY A 1 99 ? 4.738 -0.517 -10.485 1.00 87.00 99 GLY A N 1
ATOM 718 C CA . GLY A 1 99 ? 5.340 -1.209 -11.621 1.00 87.00 99 GLY A CA 1
ATOM 719 C C . GLY A 1 99 ? 4.726 -2.601 -11.835 1.00 87.00 99 GLY A C 1
ATOM 720 O O . GLY A 1 99 ? 3.873 -3.032 -11.051 1.00 87.00 99 GLY A O 1
ATOM 721 N N . PRO A 1 100 ? 5.169 -3.331 -12.868 1.00 82.00 100 PRO A N 1
ATOM 722 C CA . PRO A 1 100 ? 4.695 -4.684 -13.145 1.00 82.00 100 PRO A CA 1
ATOM 723 C C . PRO A 1 100 ? 4.948 -5.636 -11.963 1.00 82.00 100 PRO A C 1
ATOM 725 O O . PRO A 1 100 ? 5.922 -5.486 -11.222 1.00 82.00 100 PRO A O 1
ATOM 728 N N . VAL A 1 101 ? 4.082 -6.643 -11.796 1.00 80.00 101 VAL A N 1
ATOM 729 C CA . VAL A 1 101 ? 4.202 -7.672 -10.744 1.00 80.00 101 VAL A CA 1
ATOM 730 C C . VAL A 1 101 ? 5.303 -8.669 -11.127 1.00 80.00 101 VAL A C 1
ATOM 732 O O . VAL A 1 101 ? 5.032 -9.787 -11.546 1.00 80.00 101 VAL A O 1
ATOM 735 N N . THR A 1 102 ? 6.568 -8.271 -11.031 1.00 71.00 102 THR A N 1
ATOM 736 C CA . THR A 1 102 ? 7.706 -9.121 -11.435 1.00 71.00 102 THR A CA 1
ATOM 737 C C . THR A 1 102 ? 8.236 -10.000 -10.304 1.00 71.00 102 THR A C 1
ATOM 739 O O . THR A 1 102 ? 8.723 -11.094 -10.564 1.00 71.00 102 THR A O 1
ATOM 742 N N . ALA A 1 103 ? 8.107 -9.561 -9.048 1.00 68.44 103 ALA A N 1
ATOM 743 C CA . ALA A 1 103 ? 8.629 -10.264 -7.868 1.00 68.44 103 ALA A CA 1
ATOM 744 C C . ALA A 1 103 ? 7.544 -10.614 -6.832 1.00 68.44 103 ALA A C 1
ATOM 746 O O . ALA A 1 103 ? 7.841 -10.842 -5.662 1.00 68.44 103 ALA A O 1
ATOM 747 N N . GLY A 1 104 ? 6.268 -10.587 -7.233 1.00 77.69 104 GLY A N 1
ATOM 748 C CA . GLY A 1 104 ? 5.142 -10.783 -6.315 1.00 77.69 104 GLY A CA 1
ATOM 749 C C . GLY A 1 104 ? 4.916 -9.624 -5.338 1.00 77.69 104 GLY A C 1
ATOM 750 O O . GLY A 1 104 ? 3.983 -9.679 -4.548 1.00 77.69 104 GLY A O 1
ATOM 751 N N . GLU A 1 105 ? 5.710 -8.555 -5.394 1.00 87.81 105 GLU A N 1
ATOM 752 C CA . GLU A 1 105 ? 5.493 -7.340 -4.614 1.00 87.81 105 GLU A CA 1
ATOM 753 C C . GLU A 1 105 ? 5.810 -6.076 -5.415 1.00 87.81 105 GLU A C 1
ATOM 755 O O . GLU A 1 105 ? 6.630 -6.096 -6.332 1.00 87.81 105 GLU A O 1
ATOM 760 N N . ALA A 1 106 ? 5.200 -4.957 -5.031 1.00 89.56 106 ALA A N 1
ATOM 761 C CA . ALA A 1 106 ? 5.655 -3.631 -5.434 1.00 89.56 106 ALA A CA 1
ATOM 762 C C . ALA A 1 106 ? 5.528 -2.636 -4.296 1.00 89.56 106 ALA A C 1
ATOM 764 O O . ALA A 1 106 ? 4.854 -2.864 -3.290 1.00 89.56 106 ALA A O 1
ATOM 765 N N . ARG A 1 107 ? 6.228 -1.520 -4.466 1.00 91.69 107 ARG A N 1
ATOM 766 C CA . ARG A 1 107 ? 6.357 -0.472 -3.469 1.00 91.69 107 ARG A CA 1
ATOM 767 C C . ARG A 1 107 ? 6.023 0.852 -4.114 1.00 91.69 107 ARG A C 1
ATOM 769 O O . ARG A 1 107 ? 6.460 1.119 -5.230 1.00 91.69 107 ARG A O 1
ATOM 776 N N . VAL A 1 108 ? 5.290 1.675 -3.386 1.00 93.50 108 VAL A N 1
ATOM 777 C CA . VAL A 1 108 ? 5.070 3.070 -3.742 1.00 93.50 108 VAL A CA 1
ATOM 778 C C . VAL A 1 108 ? 5.319 3.927 -2.514 1.00 93.50 108 VAL A C 1
ATOM 780 O O . VAL A 1 108 ? 5.162 3.474 -1.375 1.00 93.50 108 VAL A O 1
ATOM 783 N N . GLU A 1 109 ? 5.707 5.168 -2.753 1.00 94.19 109 GLU A N 1
ATOM 784 C CA . GLU A 1 109 ? 5.987 6.133 -1.701 1.00 94.19 109 GLU A CA 1
ATOM 785 C C . GLU A 1 109 ? 5.278 7.447 -2.014 1.00 94.19 109 GLU A C 1
ATOM 787 O O . GLU A 1 109 ? 5.196 7.858 -3.173 1.00 94.19 109 GLU A O 1
ATOM 792 N N . TRP A 1 110 ? 4.754 8.093 -0.978 1.00 94.38 110 TRP A N 1
ATOM 793 C CA . TRP A 1 110 ? 4.164 9.426 -1.058 1.00 94.38 110 TRP A CA 1
ATOM 794 C C . TRP A 1 110 ? 4.381 10.184 0.253 1.00 94.38 110 TRP A C 1
ATOM 796 O O . TRP A 1 110 ? 4.865 9.628 1.240 1.00 94.38 110 TRP A O 1
ATOM 806 N N . VAL A 1 111 ? 4.029 11.469 0.267 1.00 91.25 111 VAL A N 1
ATOM 807 C CA . VAL A 1 111 ? 4.053 12.304 1.473 1.00 91.25 111 VAL A CA 1
ATOM 808 C C . VAL A 1 111 ? 2.621 12.684 1.826 1.00 91.25 111 VAL A C 1
ATOM 810 O O . VAL A 1 111 ? 1.892 13.181 0.971 1.00 91.25 111 VAL A O 1
ATOM 813 N N . ALA A 1 112 ? 2.221 12.440 3.071 1.00 89.19 112 ALA A N 1
ATOM 814 C CA . ALA A 1 112 ? 0.919 12.816 3.610 1.00 89.19 112 ALA A CA 1
ATOM 815 C C . ALA A 1 112 ? 1.130 13.560 4.927 1.00 89.19 112 ALA A C 1
ATOM 817 O O . ALA A 1 112 ? 1.783 13.026 5.816 1.00 89.19 112 ALA A O 1
ATOM 818 N N . ASP A 1 113 ? 0.609 14.782 5.049 1.00 87.69 113 ASP A N 1
ATOM 819 C CA . ASP A 1 113 ? 0.688 15.570 6.289 1.00 87.69 113 ASP A CA 1
ATOM 820 C C . ASP A 1 113 ? 2.136 15.714 6.826 1.00 87.69 113 ASP A C 1
ATOM 822 O O . ASP A 1 113 ? 2.395 15.618 8.019 1.00 87.69 113 ASP A O 1
ATOM 826 N N . SER A 1 114 ? 3.107 15.926 5.925 1.00 84.81 114 SER A N 1
ATOM 827 C CA . SER A 1 114 ? 4.565 15.959 6.200 1.00 84.81 114 SER A CA 1
ATOM 828 C C . SER A 1 114 ? 5.212 14.624 6.601 1.00 84.81 114 SER A C 1
ATOM 830 O O . SER A 1 114 ? 6.419 14.575 6.829 1.00 84.81 114 SER A O 1
ATOM 832 N N . ILE A 1 115 ? 4.456 13.527 6.609 1.00 87.56 115 ILE A N 1
ATOM 833 C CA . ILE A 1 115 ? 4.938 12.175 6.899 1.00 87.56 115 ILE A CA 1
ATOM 834 C C . ILE A 1 115 ? 5.241 11.462 5.582 1.00 87.56 115 ILE A C 1
ATOM 836 O O . ILE A 1 115 ? 4.396 11.378 4.689 1.00 87.56 115 ILE A O 1
ATOM 840 N N . ALA A 1 116 ? 6.443 10.905 5.461 1.00 90.44 116 ALA A N 1
ATOM 841 C CA . ALA A 1 116 ? 6.780 10.019 4.358 1.00 90.44 116 ALA A CA 1
ATOM 842 C C . ALA A 1 116 ? 6.140 8.647 4.587 1.00 90.44 116 ALA A C 1
ATOM 844 O O . ALA A 1 116 ? 6.407 7.972 5.585 1.00 90.44 116 ALA A O 1
ATOM 845 N N . VAL A 1 117 ? 5.303 8.232 3.644 1.00 91.44 117 VAL A N 1
ATOM 846 C CA . VAL A 1 117 ? 4.572 6.971 3.674 1.00 91.44 117 VAL A CA 1
ATOM 847 C C . VAL A 1 117 ? 5.134 6.056 2.603 1.00 91.44 117 VAL A C 1
ATOM 849 O O . VAL A 1 117 ? 5.207 6.423 1.433 1.00 91.44 117 VAL A O 1
ATOM 852 N N . ARG A 1 118 ? 5.486 4.835 2.998 1.00 93.06 118 ARG A N 1
ATOM 853 C CA . ARG A 1 118 ? 5.823 3.746 2.087 1.00 93.06 118 ARG A CA 1
ATOM 854 C C . ARG A 1 118 ? 4.782 2.649 2.194 1.00 93.06 118 ARG A C 1
ATOM 856 O O . ARG A 1 118 ? 4.609 2.067 3.264 1.00 93.06 118 ARG A O 1
ATOM 863 N N . LEU A 1 119 ? 4.151 2.334 1.072 1.00 93.25 119 LEU A N 1
ATOM 864 C CA . LEU A 1 119 ? 3.220 1.226 0.929 1.00 93.25 119 LEU A CA 1
ATOM 865 C C . LEU A 1 119 ? 3.880 0.129 0.099 1.00 93.25 119 LEU A C 1
ATOM 867 O O . LEU A 1 119 ? 4.284 0.357 -1.037 1.00 93.25 119 LEU A O 1
ATOM 871 N N . GLN A 1 120 ? 3.965 -1.067 0.664 1.00 93.06 120 GLN A N 1
ATOM 872 C CA . GLN A 1 120 ? 4.368 -2.275 -0.043 1.00 93.06 120 GLN A CA 1
ATOM 873 C C . GLN A 1 120 ? 3.150 -3.181 -0.193 1.00 93.06 120 GLN A C 1
ATOM 875 O O . GLN A 1 120 ? 2.494 -3.501 0.796 1.00 93.06 120 GLN A O 1
ATOM 880 N N . LEU A 1 121 ? 2.852 -3.577 -1.425 1.00 93.12 121 LEU A N 1
ATOM 881 C CA . LEU A 1 121 ? 1.729 -4.440 -1.765 1.00 93.12 121 LEU A CA 1
ATOM 882 C C . LEU A 1 121 ? 2.225 -5.794 -2.242 1.00 93.12 121 LEU A C 1
ATOM 884 O O . LEU A 1 121 ? 3.143 -5.863 -3.058 1.00 93.12 121 LEU A O 1
ATOM 888 N N . ARG A 1 122 ? 1.571 -6.853 -1.767 1.00 92.25 122 ARG A N 1
ATOM 889 C CA . ARG A 1 122 ? 1.814 -8.238 -2.165 1.00 92.25 122 ARG A CA 1
ATOM 890 C C . ARG A 1 122 ? 0.479 -8.929 -2.453 1.00 92.25 122 ARG A C 1
ATOM 892 O O . ARG A 1 122 ? -0.317 -9.082 -1.523 1.00 92.25 122 ARG A O 1
ATOM 899 N N . PRO A 1 123 ? 0.203 -9.346 -3.698 1.00 90.44 123 PRO A N 1
ATOM 900 C CA . PRO A 1 123 ? -0.927 -10.219 -3.992 1.00 90.44 123 PRO A CA 1
ATOM 901 C C . PRO A 1 123 ? -0.723 -11.577 -3.305 1.00 90.44 123 PRO A C 1
ATOM 903 O O . PRO A 1 123 ? 0.341 -12.178 -3.429 1.00 90.44 123 PRO A O 1
ATOM 906 N N . GLU A 1 124 ? -1.729 -12.068 -2.581 1.00 87.88 124 GLU A N 1
ATOM 907 C CA . GLU A 1 124 ? -1.718 -13.408 -1.957 1.00 87.88 124 GLU A CA 1
ATOM 908 C C . GLU A 1 124 ? -2.678 -14.383 -2.660 1.00 87.88 124 GLU A C 1
ATOM 910 O O . GLU A 1 124 ? -2.992 -15.452 -2.146 1.00 87.88 124 GLU A O 1
ATOM 915 N N . GLY A 1 125 ? -3.164 -14.000 -3.841 1.00 81.56 125 GLY A N 1
ATOM 916 C CA . GLY A 1 125 ? -4.162 -14.714 -4.627 1.00 81.56 125 GLY A CA 1
ATOM 917 C C . GLY A 1 125 ? -5.126 -13.735 -5.295 1.00 81.56 125 GLY A C 1
ATOM 918 O O . GLY A 1 125 ? -4.936 -12.521 -5.240 1.00 81.56 125 GLY A O 1
ATOM 919 N N . ALA A 1 126 ? -6.188 -14.258 -5.908 1.00 77.88 126 ALA A N 1
ATOM 920 C CA . ALA A 1 126 ? -7.189 -13.436 -6.594 1.00 77.88 126 ALA A CA 1
ATOM 921 C C . ALA A 1 126 ? -8.089 -12.630 -5.638 1.00 77.88 126 ALA A C 1
ATOM 923 O O . ALA A 1 126 ? -8.661 -11.625 -6.042 1.00 77.88 126 ALA A O 1
ATOM 924 N N . SER A 1 127 ? -8.227 -13.066 -4.383 1.00 84.50 127 SER A N 1
ATOM 925 C CA . SER A 1 127 ? -9.168 -12.503 -3.403 1.00 84.50 127 SER A CA 1
ATOM 926 C C . SER A 1 127 ? -8.495 -11.819 -2.217 1.00 84.50 127 SER A C 1
ATOM 928 O O . SER A 1 127 ? -9.187 -11.311 -1.333 1.00 84.50 127 SER A O 1
ATOM 930 N N . ARG A 1 128 ? -7.157 -11.784 -2.172 1.00 89.88 128 ARG A N 1
ATOM 931 C CA . ARG A 1 128 ? -6.420 -11.221 -1.039 1.00 89.88 128 ARG A CA 1
ATOM 932 C C . ARG A 1 128 ? -5.223 -10.395 -1.483 1.00 89.88 128 ARG A C 1
ATOM 934 O O . ARG A 1 128 ? -4.371 -10.856 -2.242 1.00 89.88 128 ARG A O 1
ATOM 941 N N . LEU A 1 129 ? -5.143 -9.192 -0.925 1.00 91.38 129 LEU A N 1
ATOM 942 C CA . LEU A 1 129 ? -4.030 -8.271 -1.085 1.00 91.38 129 LEU A CA 1
ATOM 943 C C . LEU A 1 129 ? -3.468 -7.931 0.295 1.00 91.38 129 LEU A C 1
ATOM 945 O O . LEU A 1 129 ? -4.199 -7.454 1.163 1.00 91.38 129 LEU A O 1
ATOM 949 N N . SER A 1 130 ? -2.175 -8.164 0.485 1.00 91.62 130 SER A N 1
ATOM 950 C CA . SER A 1 130 ? -1.465 -7.769 1.699 1.00 91.62 130 SER A CA 1
ATOM 951 C C . SER A 1 130 ? -0.780 -6.427 1.494 1.00 91.62 130 SER A C 1
ATOM 953 O O . SER A 1 130 ? -0.100 -6.211 0.489 1.00 91.62 130 SER A O 1
ATOM 955 N N . ALA A 1 131 ? -0.946 -5.537 2.470 1.00 92.31 131 ALA A N 1
ATOM 956 C CA . ALA A 1 131 ? -0.359 -4.208 2.485 1.00 92.31 131 ALA A CA 1
ATOM 957 C C . ALA A 1 131 ? 0.521 -4.033 3.725 1.00 92.31 131 ALA A C 1
ATOM 959 O O . ALA A 1 131 ? 0.055 -4.180 4.853 1.00 92.31 131 ALA A O 1
ATOM 960 N N . LEU A 1 132 ? 1.790 -3.687 3.518 1.00 91.31 132 LEU A N 1
ATOM 961 C CA . LEU A 1 132 ? 2.693 -3.243 4.571 1.00 91.31 132 LEU A CA 1
ATOM 962 C C . LEU A 1 132 ? 2.891 -1.735 4.442 1.00 91.31 132 LEU A C 1
ATOM 964 O O . LEU A 1 132 ? 3.490 -1.253 3.480 1.00 91.31 132 LEU A O 1
ATOM 968 N N . VAL A 1 133 ? 2.410 -1.004 5.441 1.00 90.88 133 VAL A N 1
ATOM 969 C CA . VAL A 1 133 ? 2.552 0.447 5.537 1.00 90.88 133 VAL A CA 1
ATOM 970 C C . VAL A 1 133 ? 3.698 0.778 6.484 1.00 90.88 133 VAL A C 1
ATOM 972 O O . VAL A 1 133 ? 3.804 0.213 7.570 1.00 90.88 133 VAL A O 1
ATOM 975 N N . ARG A 1 134 ? 4.565 1.706 6.081 1.00 89.31 134 ARG A N 1
ATOM 976 C CA . ARG A 1 134 ? 5.582 2.302 6.951 1.00 89.31 134 ARG A CA 1
ATOM 977 C C . ARG A 1 134 ? 5.493 3.817 6.874 1.00 89.31 134 ARG A C 1
ATOM 979 O O . ARG A 1 134 ? 5.447 4.365 5.778 1.00 89.31 134 ARG A O 1
ATOM 986 N N . GLN A 1 135 ? 5.515 4.470 8.027 1.00 87.94 135 GLN A N 1
ATOM 987 C CA . GLN A 1 135 ? 5.502 5.924 8.156 1.00 87.94 135 GLN A CA 1
ATOM 988 C C . GLN A 1 135 ? 6.831 6.401 8.747 1.00 87.94 135 GLN A C 1
ATOM 990 O O . GLN A 1 135 ? 7.432 5.713 9.574 1.00 87.94 135 GLN A O 1
ATOM 995 N N . ARG A 1 136 ? 7.324 7.547 8.276 1.00 84.88 136 ARG A N 1
ATOM 996 C CA . ARG A 1 136 ? 8.529 8.216 8.779 1.00 84.88 136 ARG A CA 1
ATOM 997 C C . ARG A 1 136 ? 8.293 9.722 8.833 1.00 84.88 136 ARG A C 1
ATOM 999 O O . ARG A 1 136 ? 7.929 10.308 7.819 1.00 84.88 136 ARG A O 1
ATOM 1006 N N . ASP A 1 137 ? 8.601 10.345 9.967 1.00 79.44 137 ASP A N 1
ATOM 1007 C CA . ASP A 1 137 ? 8.421 11.795 10.179 1.00 79.44 137 ASP A CA 1
ATOM 1008 C C . ASP A 1 137 ? 9.345 12.668 9.320 1.00 79.44 137 ASP A C 1
ATOM 1010 O O . ASP A 1 137 ? 9.138 13.870 9.189 1.00 79.44 137 ASP A O 1
ATOM 1014 N N . ARG A 1 138 ? 10.389 12.077 8.724 1.00 68.81 138 ARG A N 1
ATOM 1015 C CA . ARG A 1 138 ? 11.328 12.783 7.855 1.00 68.81 138 ARG A CA 1
ATOM 1016 C C . ARG A 1 138 ? 11.312 12.183 6.448 1.00 68.81 1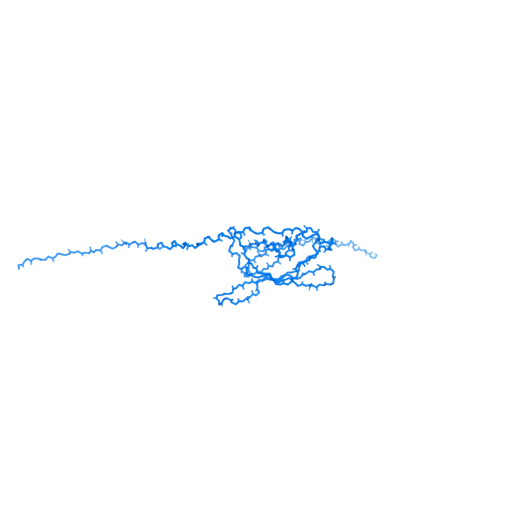38 ARG A C 1
ATOM 1018 O O . ARG A 1 138 ? 11.602 10.988 6.313 1.00 68.81 138 ARG A O 1
ATOM 1025 N N . PRO A 1 139 ? 11.048 12.982 5.396 1.00 63.47 139 PRO A N 1
ATOM 1026 C CA . PRO A 1 139 ? 11.255 12.528 4.030 1.00 63.47 139 PRO A CA 1
ATOM 1027 C C . PRO A 1 139 ? 12.735 12.180 3.806 1.00 63.47 139 PRO A C 1
ATOM 1029 O O . PRO A 1 139 ? 13.616 12.797 4.419 1.00 63.47 139 PRO A O 1
ATOM 1032 N N . PRO A 1 140 ? 13.041 11.175 2.965 1.00 63.41 140 PRO A N 1
ATOM 1033 C CA . PRO A 1 140 ? 14.422 10.849 2.639 1.00 63.41 140 PRO A CA 1
ATOM 1034 C C . PRO A 1 140 ? 15.131 12.092 2.073 1.00 63.41 140 PRO A C 1
ATOM 1036 O O . PRO A 1 140 ? 14.497 12.902 1.390 1.00 63.41 140 PRO A O 1
ATOM 1039 N N . PRO A 1 141 ? 16.433 12.282 2.359 1.00 66.56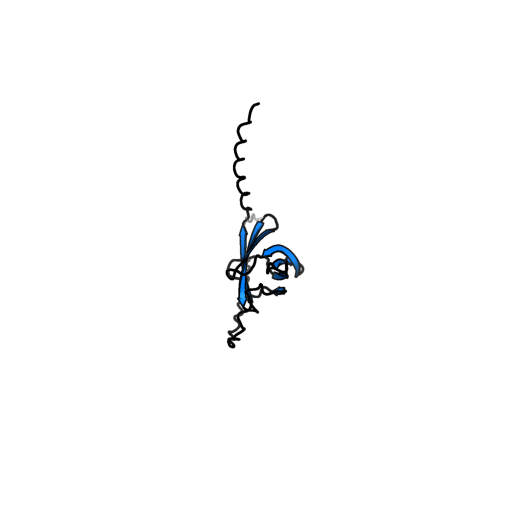 141 PRO A N 1
ATOM 1040 C CA . PRO A 1 141 ? 17.183 13.377 1.760 1.00 66.56 141 PRO A CA 1
ATOM 1041 C C . PRO A 1 141 ? 17.110 13.273 0.228 1.00 66.56 141 PRO A C 1
ATOM 1043 O O . PRO A 1 141 ? 17.079 12.155 -0.299 1.00 66.56 141 PRO A O 1
ATOM 1046 N N . PRO A 1 142 ? 17.088 14.406 -0.500 1.00 70.19 142 PRO A N 1
ATOM 1047 C CA . PRO A 1 142 ? 17.071 14.374 -1.955 1.00 70.19 142 PRO A CA 1
ATOM 1048 C C . PRO A 1 142 ? 18.277 13.577 -2.475 1.00 70.19 142 PRO A C 1
ATOM 1050 O O . PRO A 1 142 ? 19.339 13.595 -1.836 1.00 70.19 142 PRO A O 1
ATOM 1053 N N . PRO A 1 143 ? 18.148 12.885 -3.624 1.00 71.56 143 PRO A N 1
ATOM 1054 C CA . PRO A 1 143 ? 19.285 12.210 -4.232 1.00 71.56 143 PRO A CA 1
ATOM 1055 C C . PRO A 1 143 ? 20.413 13.228 -4.395 1.00 71.56 143 PRO A C 1
ATOM 1057 O O . PRO A 1 143 ? 20.192 14.332 -4.903 1.00 71.56 143 PRO A O 1
ATOM 1060 N N . ARG A 1 144 ? 21.616 12.882 -3.918 1.00 72.00 144 ARG A N 1
ATOM 1061 C CA . ARG A 1 144 ? 22.794 13.730 -4.118 1.00 72.00 144 ARG A CA 1
ATOM 1062 C C . ARG A 1 144 ? 22.906 13.978 -5.617 1.00 72.00 144 ARG A C 1
ATOM 1064 O O . ARG A 1 144 ? 23.069 13.025 -6.376 1.00 72.00 144 ARG A O 1
ATOM 1071 N N . ARG A 1 145 ? 22.780 15.241 -6.042 1.00 71.50 145 ARG A N 1
ATOM 1072 C CA . ARG A 1 145 ? 23.083 15.613 -7.425 1.00 71.50 145 ARG A CA 1
ATOM 1073 C C . ARG A 1 145 ? 24.492 15.106 -7.702 1.00 71.50 145 ARG A C 1
ATOM 1075 O O . ARG A 1 145 ? 25.404 15.415 -6.931 1.00 71.50 145 ARG A O 1
ATOM 1082 N N . ALA A 1 146 ? 24.643 14.289 -8.741 1.00 75.81 146 ALA A N 1
ATOM 1083 C CA . ALA A 1 146 ? 25.964 13.889 -9.189 1.00 75.81 146 ALA A CA 1
ATOM 1084 C C . ALA A 1 146 ? 26.792 15.170 -9.399 1.00 75.81 146 ALA A C 1
ATOM 1086 O O . ALA A 1 146 ? 26.240 16.158 -9.904 1.00 75.81 146 ALA A O 1
ATOM 1087 N N . PRO A 1 147 ? 28.064 15.203 -8.962 1.00 78.31 147 PRO A N 1
ATOM 1088 C CA . PRO A 1 147 ? 28.927 16.336 -9.250 1.00 78.31 147 PRO A CA 1
ATOM 1089 C C . PRO A 1 147 ? 28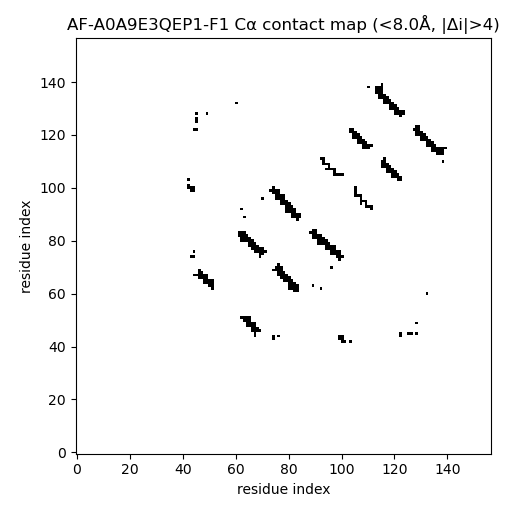.884 16.601 -10.754 1.00 78.31 147 PRO A C 1
ATOM 1091 O O . PRO A 1 147 ? 28.922 15.665 -11.556 1.00 78.31 147 PRO A O 1
ATOM 1094 N N . HIS A 1 148 ? 28.720 17.874 -11.118 1.00 77.00 148 HIS A N 1
ATOM 1095 C CA . HIS A 1 148 ? 28.670 18.293 -12.512 1.00 77.00 148 HIS A CA 1
ATOM 1096 C C . HIS A 1 148 ? 29.899 17.706 -13.220 1.00 77.00 148 HIS A C 1
ATOM 1098 O O . HIS A 1 148 ? 31.007 17.884 -12.701 1.00 77.00 148 HIS A O 1
ATOM 1104 N N . PRO A 1 149 ? 29.747 16.996 -14.355 1.00 80.12 149 PRO A N 1
ATOM 1105 C CA . PRO A 1 149 ? 30.913 16.543 -15.095 1.00 80.12 149 PRO A CA 1
ATOM 1106 C C . PRO A 1 149 ? 31.787 17.764 -15.408 1.00 80.12 149 PRO A C 1
ATOM 1108 O O . PRO A 1 149 ? 31.229 18.828 -15.725 1.00 80.12 149 PRO A O 1
ATOM 1111 N N . PRO A 1 150 ? 33.121 17.651 -15.270 1.00 81.19 150 PRO A N 1
ATOM 1112 C CA . PRO A 1 150 ? 34.023 18.740 -15.610 1.00 81.19 150 PRO A CA 1
ATOM 1113 C C . PRO A 1 150 ? 33.741 19.182 -17.046 1.00 81.19 150 PRO A C 1
ATOM 1115 O O . PRO A 1 150 ?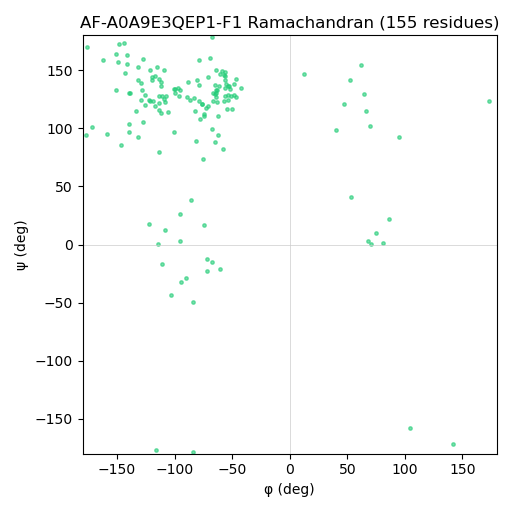 33.519 18.347 -17.927 1.00 81.19 150 PRO A O 1
ATOM 1118 N N . ARG A 1 151 ? 33.698 20.501 -17.278 1.00 81.56 151 ARG A N 1
ATOM 1119 C CA . ARG A 1 151 ? 33.567 21.029 -18.640 1.00 81.56 151 ARG A CA 1
ATOM 1120 C C . ARG A 1 151 ? 34.713 20.459 -19.484 1.00 81.56 151 ARG A C 1
ATOM 1122 O O . ARG A 1 151 ? 35.848 20.472 -19.002 1.00 81.56 151 ARG A O 1
ATOM 1129 N N . PRO A 1 152 ? 34.444 19.970 -20.706 1.00 80.06 152 PRO A N 1
ATOM 1130 C CA . PRO A 1 152 ? 35.516 19.567 -21.600 1.00 80.06 152 PRO A CA 1
ATOM 1131 C C . PRO A 1 152 ? 36.462 20.759 -21.812 1.00 80.06 152 PRO A C 1
ATOM 1133 O O . PRO A 1 152 ? 35.984 21.901 -21.866 1.00 80.06 152 PRO A O 1
ATOM 1136 N N . PRO A 1 153 ? 37.784 20.528 -21.888 1.00 78.69 153 PRO A N 1
ATOM 1137 C CA . PRO A 1 153 ? 38.733 21.592 -22.175 1.00 78.69 153 PRO A CA 1
ATOM 1138 C C . PRO A 1 153 ? 38.331 22.255 -23.493 1.00 78.69 153 PRO A C 1
ATOM 1140 O O . PRO A 1 153 ? 38.080 21.576 -24.489 1.00 78.69 153 PRO A O 1
ATOM 1143 N N . GLY A 1 154 ? 38.199 23.582 -23.462 1.00 74.00 154 GLY A N 1
ATOM 1144 C CA . GLY A 1 154 ? 37.885 24.364 -24.647 1.00 74.00 154 GLY A CA 1
ATOM 1145 C C . GLY A 1 154 ? 38.944 24.106 -25.708 1.00 74.00 154 GLY A C 1
ATOM 1146 O O . GLY A 1 154 ? 40.132 24.293 -25.452 1.00 74.00 154 GLY A O 1
ATOM 1147 N N . VAL A 1 155 ? 38.508 23.657 -26.882 1.00 70.38 155 VAL A N 1
ATOM 1148 C CA . VAL A 1 155 ? 39.344 23.651 -28.079 1.00 70.38 155 VAL A CA 1
ATOM 1149 C C . VAL A 1 155 ? 39.554 25.120 -28.431 1.00 70.38 1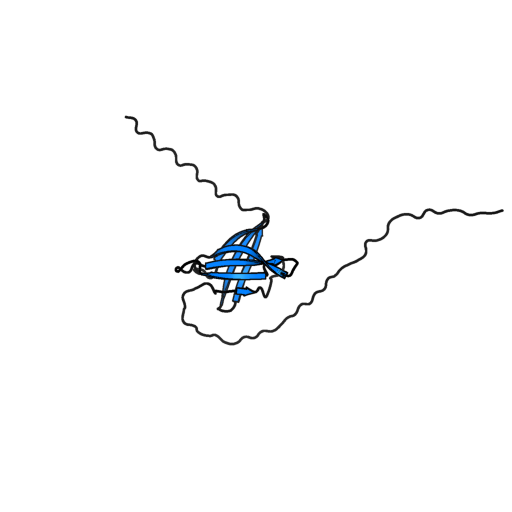55 VAL A C 1
ATOM 1151 O O . VAL A 1 155 ? 38.638 25.784 -28.915 1.00 70.38 155 VAL A O 1
ATOM 1154 N N . GLY A 1 156 ? 40.714 25.651 -28.046 1.00 66.75 156 GLY A N 1
ATOM 1155 C CA . GLY A 1 156 ? 41.163 26.958 -28.506 1.00 66.75 156 GLY A CA 1
ATOM 1156 C C . GLY A 1 156 ? 41.380 26.932 -30.025 1.00 66.75 156 GLY A C 1
ATOM 1157 O O . GLY A 1 156 ? 41.668 25.856 -30.557 1.00 66.75 156 GLY A O 1
ATOM 1158 N N . PRO A 1 157 ? 41.185 28.073 -30.709 1.00 64.19 157 PRO A N 1
ATOM 1159 C CA . PRO A 1 157 ? 41.459 28.208 -32.137 1.00 64.19 157 PRO A CA 1
ATOM 1160 C C . PRO A 1 157 ? 42.947 28.042 -32.468 1.00 64.19 157 PRO A C 1
ATOM 1162 O O . PRO A 1 157 ? 43.791 28.368 -31.600 1.00 64.19 157 PRO A O 1
#

Solvent-accessible surface area (backbone atoms only — not comparable to full-atom values): 10602 Å² total; per-residue (Å²): 133,87,89,84,83,86,83,91,78,84,83,88,84,77,94,80,79,89,79,83,78,82,76,82,88,82,88,79,79,89,80,90,77,82,87,79,88,67,75,90,64,78,67,63,74,76,70,47,79,44,73,68,87,79,78,68,91,92,64,91,66,66,66,44,35,39,34,33,41,78,66,51,97,80,53,28,28,32,40,38,35,23,20,57,48,100,85,66,49,82,38,83,55,44,59,34,65,32,66,53,45,80,75,57,45,45,63,34,64,43,73,43,97,71,26,26,36,38,41,34,42,32,69,76,56,92,89,41,74,47,74,49,78,46,78,36,81,62,63,80,78,75,80,77,75,73,78,76,76,78,78,76,80,79,84,74,134

Sequence (157 aa):
MHPEAHPRGTSAGNQGSALVRAAVVRLAALLALAPVAAGAAEPRWPMGQWRVVTCGLGLDAPLDRLEVRAANRMGDAIVIASKADEQGQQRVWGSGKLGPVTAGEARVEWVADSIAVRLQLRPEGASRLSALVRQRDRPPPPPRRAPHPPRPPGVGP

Foldseek 3Di:
DDDDDDDDDDDDDDDDDDPPDDDDDDDDDDDDDDDDPDPDDFQADQAAKDADPDDDPPDPDQFGIWGWADPDPQRKIKIWTWGQDPVRDTDTQDMAIFDHCPPQKTWGWDAGPQKIKIWMWGDPDNRDIDIDIDIDNHDDDPDPDDPDPPDDPDPDD

Mean predicted aligned error: 16.03 Å

Nearest PDB structures (foldseek):
  5a8d-assembly1_A  TM=3.578E-01  e=2.497E+00  Acetivibrio thermocellus
  7phv-assembly1_A  TM=3.064E-01  e=1.901E+00  Plasmodium falciparum 3D7
  3bdr-assembly1_A-2  TM=4.318E-01  e=5.073E+00  Synechococcus elongatus
  5w8m-assembly3_C  TM=4.083E-01  e=7.036E+00  Thermochaetoides thermophila

Radius of gyration: 28.33 Å; Cα contacts (8 Å, |Δi|>4): 206; chains: 1; bounding box: 60×59×110 Å

Secondary structure (DSSP, 8-state):
-----------------------------------------------EEEE-----TT----EEEEEEEE-STTS-EEEEEEEE-TTS-EEEEEEEEE---SSS-EEEEEEETTEEEEEEEEE-SSS-EEEEEEEESSPPPPPPPPPPPPPPPP---